Protein AF-A0A0C1K0G0-F1 (afdb_monomer)

Nearest PDB structures (foldseek):
  4s3o-assembly2_B  TM=6.679E-01  e=1.586E-02  Homo sapiens
  1wgm-assembly1_A  TM=5.680E-0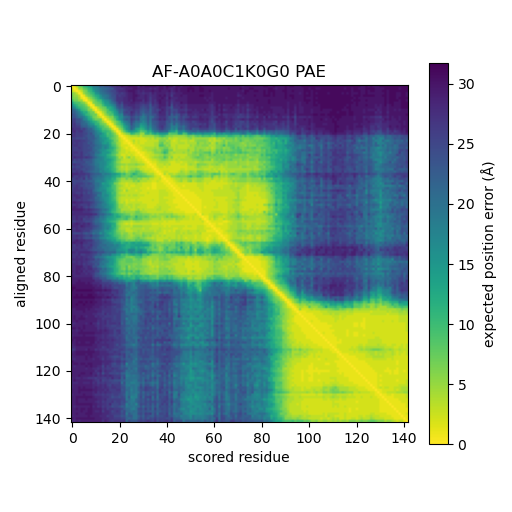1  e=1.099E-02  Homo sapiens
  2qiz-assembly1_A  TM=6.808E-01  e=1.352E-01  Saccharomyces cerevisiae
  3m63-assembly1_A  TM=6.561E-01  e=1.059E-01  Saccharomyces cerevisiae
  7b9v-assembly1_t  TM=3.928E-01  e=1.125E-01  Saccharomyces cerevisiae

Secondary structure (DSSP, 8-state):
--PPPPP---SSSSSSS--S--B-TTT-SB-SSEEE-TTT--EEEHHHHHHHHHHTSB-TTT--B-TTT-S-HHHHHHHHHS----------PPPHHHHHHHHHHHHHHHHT-HHHHHHHHHHHHHH-TT-HHHHHHHHHH-

Solvent-accessible surface area (backbone atoms only — not comparable to full-atom values): 8475 Å² total; per-residue (Å²): 142,78,87,83,79,79,80,79,88,79,76,82,82,85,77,80,76,86,75,72,80,54,53,17,90,84,80,68,42,72,52,82,47,76,42,61,35,40,85,77,70,51,64,32,27,49,69,59,50,25,53,30,50,33,62,75,24,34,42,92,88,80,61,47,73,26,72,94,35,57,83,43,72,67,51,51,55,50,11,74,69,42,80,59,64,75,73,68,70,77,76,70,74,65,49,72,65,25,49,51,28,29,54,52,11,50,55,28,44,76,72,65,42,28,75,62,10,42,55,27,18,50,54,12,35,72,73,27,76,82,42,63,70,37,52,56,55,38,65,72,53,109

Structure (mmCIF, N/CA/C/O backbone):
data_AF-A0A0C1K0G0-F1
#
_entry.id   AF-A0A0C1K0G0-F1
#
loop_
_atom_site.group_PDB
_atom_site.id
_atom_site.type_symbol
_atom_site.label_atom_id
_atom_site.label_alt_id
_atom_site.label_comp_id
_atom_site.label_asym_id
_atom_site.label_entity_id
_atom_site.label_seq_id
_atom_site.pdbx_PDB_ins_code
_atom_site.Cartn_x
_atom_site.Cartn_y
_atom_site.Cartn_z
_atom_site.occupancy
_atom_site.B_iso_or_equiv
_atom_site.auth_seq_id
_atom_site.auth_comp_id
_atom_site.auth_asym_id
_atom_site.auth_atom_id
_atom_site.pdbx_PDB_model_num
ATOM 1 N N . MET A 1 1 ? 3.576 -46.364 54.706 1.00 41.41 1 MET A N 1
ATOM 2 C CA . MET A 1 1 ? 3.824 -46.408 53.250 1.00 41.41 1 MET A CA 1
ATOM 3 C C . MET A 1 1 ? 2.534 -46.038 52.547 1.00 41.41 1 MET A C 1
ATOM 5 O O . MET A 1 1 ? 1.569 -46.777 52.662 1.00 41.41 1 MET A O 1
ATOM 9 N N . VAL A 1 2 ? 2.508 -44.878 51.896 1.00 40.06 2 VAL A N 1
ATOM 10 C CA . VAL A 1 2 ? 1.435 -44.414 51.003 1.00 40.06 2 VAL A CA 1
ATOM 11 C C . VAL A 1 2 ? 2.165 -43.750 49.829 1.00 40.06 2 VAL A C 1
ATOM 13 O O . VAL A 1 2 ? 3.063 -42.951 50.103 1.00 40.06 2 VAL A O 1
ATOM 16 N N . PRO A 1 3 ? 1.909 -44.121 48.562 1.00 46.44 3 PRO A N 1
ATOM 17 C CA . PRO A 1 3 ? 2.680 -43.598 47.444 1.00 46.44 3 PRO A CA 1
ATOM 18 C C . PRO A 1 3 ? 2.260 -42.165 47.107 1.00 46.44 3 PRO A C 1
ATOM 20 O O . PRO A 1 3 ? 1.080 -41.817 47.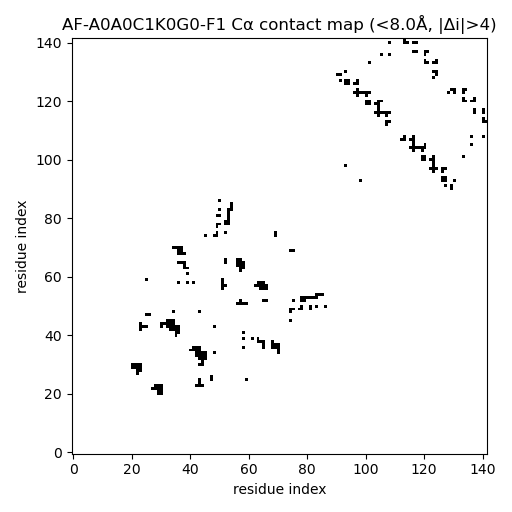097 1.00 46.44 3 PRO A O 1
ATOM 23 N N . SER A 1 4 ? 3.273 -41.347 46.841 1.00 39.50 4 SER A N 1
ATOM 24 C CA . SER A 1 4 ? 3.187 -39.954 46.425 1.00 39.50 4 SER A CA 1
ATOM 25 C C . SER A 1 4 ? 2.545 -39.831 45.044 1.00 39.50 4 SER A C 1
ATOM 27 O O . SER A 1 4 ? 3.004 -40.449 44.085 1.00 39.50 4 SER A O 1
ATOM 29 N N . ASN A 1 5 ? 1.520 -38.991 44.934 1.00 48.78 5 ASN A N 1
ATOM 30 C CA . ASN A 1 5 ? 0.993 -38.521 43.657 1.00 48.78 5 ASN A CA 1
ATOM 31 C C . ASN A 1 5 ? 1.827 -37.296 43.224 1.00 48.78 5 ASN A C 1
ATOM 33 O O . ASN A 1 5 ? 2.016 -36.402 44.054 1.00 48.78 5 ASN A O 1
ATOM 37 N N . PRO A 1 6 ? 2.352 -37.205 41.990 1.00 45.38 6 PRO A N 1
ATOM 38 C CA . PRO A 1 6 ? 3.033 -35.993 41.553 1.00 45.38 6 PRO A CA 1
ATOM 39 C C . PRO A 1 6 ? 2.001 -34.881 41.287 1.00 45.38 6 PRO A C 1
ATOM 41 O O . PRO A 1 6 ? 0.940 -35.156 40.717 1.00 45.38 6 PRO A O 1
ATOM 44 N N . PRO A 1 7 ? 2.266 -33.618 41.666 1.00 44.56 7 PRO A N 1
ATOM 45 C CA . PRO A 1 7 ? 1.430 -32.509 41.239 1.00 44.56 7 PRO A CA 1
ATOM 46 C C . PRO A 1 7 ? 1.584 -32.322 39.727 1.00 44.56 7 PRO A C 1
ATOM 48 O O . PRO A 1 7 ? 2.682 -32.116 39.209 1.00 44.56 7 PRO A O 1
ATOM 51 N N . SER A 1 8 ? 0.451 -32.423 39.034 1.00 40.72 8 SER A N 1
ATOM 52 C CA . SER A 1 8 ? 0.287 -32.205 37.599 1.00 40.72 8 SER A CA 1
ATOM 53 C C . SER A 1 8 ? 1.006 -30.925 37.156 1.00 40.72 8 SER A C 1
ATOM 55 O O . SER A 1 8 ? 0.558 -29.810 37.422 1.00 40.72 8 SER A O 1
ATOM 57 N N . THR A 1 9 ? 2.155 -31.089 36.500 1.00 51.38 9 THR A N 1
ATOM 58 C CA . THR A 1 9 ? 2.992 -30.009 35.957 1.00 51.38 9 THR A CA 1
ATOM 59 C C . THR A 1 9 ? 2.417 -29.546 34.615 1.00 51.38 9 THR A C 1
ATOM 61 O O . THR A 1 9 ? 3.056 -29.639 33.575 1.00 51.38 9 THR A O 1
ATOM 64 N N . ALA A 1 10 ? 1.156 -29.117 34.624 1.00 48.03 10 ALA A N 1
ATOM 65 C CA . ALA A 1 10 ? 0.430 -28.660 33.436 1.00 48.03 10 ALA A CA 1
ATOM 66 C C . ALA A 1 10 ? -0.171 -27.262 33.637 1.00 48.03 10 ALA A C 1
ATOM 68 O O . ALA A 1 10 ? -1.132 -26.877 32.976 1.00 48.03 10 ALA A O 1
ATOM 69 N N . GLN A 1 11 ? 0.381 -26.496 34.574 1.00 49.06 11 GLN A N 1
ATOM 70 C CA . GLN A 1 11 ? 0.019 -25.106 34.779 1.00 49.06 11 GLN A CA 1
ATOM 71 C C . GLN A 1 11 ? 1.284 -24.267 34.638 1.00 49.06 11 GLN A C 1
ATOM 73 O O . GLN A 1 11 ? 2.280 -24.519 35.307 1.00 49.06 11 GLN A O 1
ATOM 78 N N . ILE A 1 12 ? 1.190 -23.229 33.806 1.00 46.47 12 ILE A N 1
ATOM 79 C CA . ILE A 1 12 ? 2.177 -22.151 33.637 1.00 46.47 12 ILE A CA 1
ATOM 80 C C . ILE A 1 12 ? 3.250 -22.409 32.553 1.00 46.47 12 ILE A C 1
ATOM 82 O O . ILE A 1 12 ? 4.410 -22.049 32.689 1.00 46.47 12 ILE A O 1
ATOM 86 N N . THR A 1 13 ? 2.835 -22.906 31.388 1.00 41.28 13 THR A N 1
ATOM 87 C CA . THR A 1 13 ? 3.426 -22.498 30.087 1.00 41.28 13 THR A CA 1
ATOM 88 C C . THR A 1 13 ? 2.518 -21.521 29.335 1.00 41.28 13 THR A C 1
ATOM 90 O O . THR A 1 13 ? 2.703 -21.268 28.155 1.00 41.28 13 THR A O 1
ATOM 93 N N . PHE A 1 14 ? 1.529 -20.930 30.015 1.00 47.12 14 PHE A N 1
ATOM 94 C CA . PHE A 1 14 ? 0.600 -19.967 29.410 1.00 47.12 14 PHE A CA 1
ATOM 95 C C . PHE A 1 14 ? 1.114 -18.517 29.439 1.00 47.12 14 PHE A C 1
ATOM 97 O O . PHE A 1 14 ? 0.475 -17.623 28.898 1.00 47.12 14 PHE A O 1
ATOM 104 N N . ARG A 1 15 ? 2.240 -18.259 30.118 1.00 43.28 15 ARG A N 1
ATOM 105 C CA . ARG A 1 15 ? 2.711 -16.899 30.428 1.00 43.28 15 ARG A CA 1
ATOM 106 C C . ARG A 1 15 ? 4.020 -16.490 29.754 1.00 43.28 15 ARG A C 1
ATOM 108 O O . ARG A 1 15 ? 4.463 -15.374 29.988 1.00 43.28 15 ARG A O 1
ATOM 115 N N . THR A 1 16 ? 4.624 -17.344 28.928 1.00 40.38 16 THR A N 1
ATOM 116 C CA . THR A 1 16 ? 6.021 -17.144 28.484 1.00 40.38 16 THR A CA 1
ATOM 117 C C . THR A 1 16 ? 6.179 -16.938 26.973 1.00 40.38 16 THR A C 1
ATOM 119 O O . THR A 1 16 ? 7.300 -16.855 26.493 1.00 40.38 16 THR A O 1
ATOM 122 N N . THR A 1 17 ? 5.089 -16.814 26.210 1.00 44.00 17 THR A N 1
ATOM 123 C CA . THR A 1 17 ? 5.144 -16.540 24.757 1.00 44.00 17 THR A CA 1
ATOM 124 C C . THR A 1 17 ? 4.550 -15.193 24.345 1.00 44.00 17 THR A C 1
ATOM 126 O O . THR A 1 17 ? 4.579 -14.857 23.169 1.00 44.00 17 THR A O 1
ATOM 129 N N . VAL A 1 18 ? 4.042 -14.384 25.279 1.00 51.94 18 VAL A N 1
ATOM 130 C CA . VAL A 1 18 ? 3.422 -13.091 24.942 1.00 51.94 18 VAL A CA 1
ATOM 131 C C . VAL A 1 18 ? 4.389 -11.951 25.236 1.00 51.94 18 VAL A C 1
ATOM 133 O O . VAL A 1 18 ? 4.249 -11.250 26.231 1.00 51.94 18 VAL A O 1
ATOM 136 N N . SER A 1 19 ? 5.407 -11.802 24.395 1.00 47.44 19 SER A N 1
ATOM 137 C CA . SER A 1 19 ? 6.057 -10.504 2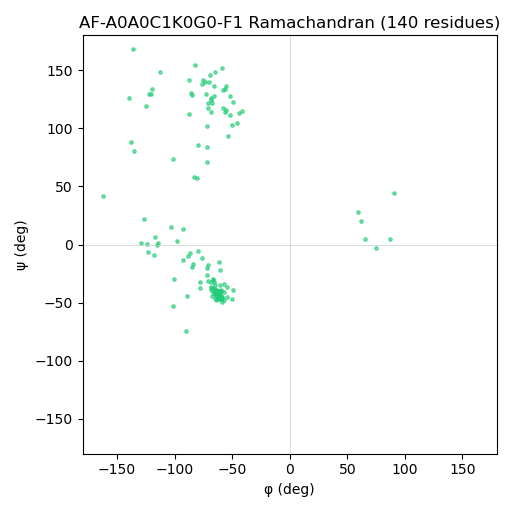4.175 1.00 47.44 19 SER A CA 1
ATOM 138 C C . SER A 1 19 ? 6.860 -10.518 22.874 1.00 47.44 19 SER A C 1
ATOM 140 O O 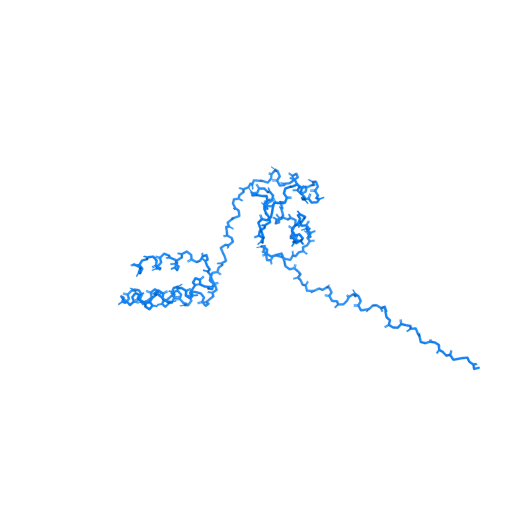. SER A 1 19 ? 7.968 -9.991 22.815 1.00 47.44 19 SER A O 1
ATOM 142 N N . GLU A 1 20 ? 6.316 -11.114 21.815 1.00 58.66 20 GLU A N 1
ATOM 143 C CA . GLU A 1 20 ? 6.618 -10.555 20.503 1.00 58.66 20 GLU A CA 1
ATOM 144 C C . GLU A 1 20 ? 5.863 -9.230 20.464 1.00 58.66 20 GLU A C 1
ATOM 146 O O . GLU A 1 20 ? 4.653 -9.183 20.675 1.00 58.66 20 GLU A O 1
ATOM 151 N N . ASN A 1 21 ? 6.612 -8.144 20.354 1.00 67.69 21 ASN A N 1
ATOM 152 C CA . ASN A 1 21 ? 6.101 -6.799 20.171 1.00 67.69 21 ASN A CA 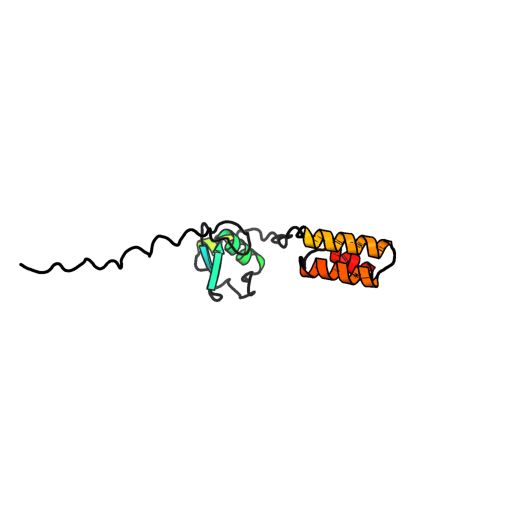1
ATOM 153 C C . ASN A 1 21 ? 5.164 -6.788 18.950 1.00 67.69 21 ASN A C 1
ATOM 155 O O . ASN A 1 21 ? 5.637 -6.697 17.824 1.00 67.69 21 ASN A O 1
ATOM 159 N N . ILE A 1 22 ? 3.855 -6.963 19.158 1.00 75.25 22 ILE A N 1
ATOM 160 C CA . ILE A 1 22 ? 2.892 -7.020 18.054 1.00 75.25 22 ILE A CA 1
ATOM 161 C C . ILE A 1 22 ? 2.824 -5.620 17.451 1.00 75.25 22 ILE A C 1
ATOM 163 O O . ILE A 1 22 ? 2.400 -4.682 18.122 1.00 75.25 22 ILE A O 1
ATOM 167 N N . GLU A 1 23 ? 3.276 -5.473 16.213 1.00 82.00 23 GLU A N 1
ATOM 168 C CA . GLU A 1 23 ? 3.231 -4.211 15.481 1.00 82.00 23 GLU A CA 1
ATOM 169 C C . GLU A 1 23 ? 1.898 -4.072 14.749 1.00 82.00 23 GLU A C 1
ATOM 171 O O . GLU A 1 23 ? 1.340 -5.033 14.215 1.00 82.00 23 GLU A O 1
ATOM 176 N N . ASP A 1 24 ? 1.377 -2.853 14.725 1.00 80.75 24 ASP A N 1
ATOM 177 C CA . ASP A 1 24 ? 0.205 -2.520 13.941 1.00 80.75 24 ASP A CA 1
ATOM 178 C C . ASP A 1 24 ? 0.565 -2.600 12.445 1.00 80.75 24 ASP A C 1
ATOM 180 O O . ASP A 1 24 ? 1.484 -1.906 12.004 1.00 80.75 24 ASP A O 1
ATOM 184 N N . PRO A 1 25 ? -0.155 -3.400 11.635 1.00 78.94 25 PRO A N 1
ATOM 185 C CA . PRO A 1 25 ? 0.220 -3.669 10.242 1.00 78.94 25 PRO A CA 1
ATOM 186 C C . PRO A 1 25 ? 0.267 -2.439 9.327 1.00 78.94 25 PRO A C 1
ATOM 188 O O . PRO A 1 25 ? 0.767 -2.521 8.205 1.00 78.94 25 PRO A O 1
ATOM 191 N N . VAL A 1 26 ? -0.318 -1.323 9.766 1.00 79.94 26 VAL A N 1
ATOM 192 C CA . VAL A 1 26 ? -0.465 -0.100 8.977 1.00 79.94 26 VAL A CA 1
ATOM 193 C C . VAL A 1 26 ? 0.582 0.916 9.404 1.00 79.94 26 VAL A C 1
ATOM 195 O O . VAL A 1 26 ? 1.326 1.415 8.574 1.00 79.94 26 VAL A O 1
ATOM 198 N N . SER A 1 27 ? 0.662 1.205 10.697 1.00 77.56 27 SER A N 1
ATOM 199 C CA . SER A 1 27 ? 1.559 2.209 11.268 1.00 77.56 27 SER A CA 1
ATOM 200 C C . SER A 1 27 ? 2.964 1.678 11.554 1.00 77.56 27 SER A C 1
ATOM 202 O O . SER A 1 27 ? 3.880 2.478 11.720 1.00 77.56 27 SER A O 1
ATOM 204 N N . GLY A 1 28 ? 3.149 0.356 11.655 1.00 75.06 28 GLY A N 1
ATOM 205 C CA . GLY A 1 28 ? 4.396 -0.267 12.117 1.00 75.06 28 GLY A CA 1
ATOM 206 C C . GLY A 1 28 ? 4.736 0.038 13.582 1.00 75.06 28 GLY A C 1
ATOM 207 O O . GLY A 1 28 ? 5.801 -0.334 14.062 1.00 75.06 28 GLY A O 1
ATOM 208 N N . GLY A 1 29 ? 3.858 0.739 14.307 1.00 78.06 29 GLY A N 1
ATOM 209 C CA . GLY A 1 29 ? 4.035 1.038 15.722 1.00 78.06 29 GLY A CA 1
ATOM 210 C C . GLY A 1 29 ? 3.595 -0.128 16.601 1.00 78.06 29 GLY A C 1
ATOM 211 O O . GLY A 1 29 ? 2.716 -0.903 16.230 1.00 78.06 29 GLY A O 1
ATOM 212 N N . LEU A 1 30 ? 4.156 -0.227 17.807 1.00 82.44 30 LEU A N 1
ATOM 213 C CA . LEU A 1 30 ? 3.733 -1.227 18.789 1.00 82.44 30 LEU A CA 1
ATOM 214 C C . LEU A 1 30 ? 2.234 -1.113 19.085 1.00 82.44 30 LEU A C 1
ATOM 216 O O . LEU A 1 30 ? 1.711 -0.022 19.338 1.00 82.44 30 LEU A O 1
ATOM 220 N N . MET A 1 31 ? 1.539 -2.246 19.095 1.00 81.12 31 MET A N 1
ATOM 221 C CA . MET A 1 31 ? 0.135 -2.305 19.469 1.00 81.12 31 MET A CA 1
ATOM 222 C C . MET A 1 31 ? -0.017 -2.091 20.973 1.00 81.12 31 MET A C 1
ATOM 224 O O . MET A 1 31 ? 0.205 -2.995 21.775 1.00 81.12 31 MET A O 1
ATOM 228 N N . THR A 1 32 ? -0.416 -0.879 21.358 1.00 83.81 32 THR A N 1
ATOM 229 C CA . THR A 1 32 ? -0.681 -0.508 22.760 1.00 83.81 32 THR A CA 1
ATOM 230 C C . THR A 1 32 ? -2.172 -0.505 23.076 1.00 83.81 32 THR A C 1
ATOM 232 O O . THR A 1 32 ? -2.568 -0.797 24.205 1.00 83.81 32 THR A O 1
ATOM 235 N N . ARG A 1 33 ? -3.016 -0.209 22.079 1.00 83.56 33 ARG A N 1
ATOM 236 C CA . ARG A 1 33 ? -4.478 -0.155 22.206 1.00 83.56 33 ARG A CA 1
ATOM 237 C C . ARG A 1 33 ? -5.122 -0.862 21.023 1.00 83.56 33 ARG A C 1
ATOM 239 O O . ARG A 1 33 ? -5.539 -0.233 20.059 1.00 83.56 33 ARG A O 1
ATOM 246 N N . ALA A 1 34 ? -5.169 -2.185 21.109 1.00 84.06 34 ALA A N 1
ATOM 247 C CA . ALA A 1 34 ? -5.678 -3.047 20.054 1.00 84.06 34 ALA A CA 1
ATOM 248 C C . ALA A 1 34 ? -7.211 -2.969 19.922 1.00 84.06 34 ALA A C 1
ATOM 250 O O . ALA A 1 34 ? -7.945 -3.160 20.893 1.00 84.06 34 ALA A O 1
ATOM 251 N N . VAL A 1 35 ? -7.690 -2.749 18.702 1.00 82.88 35 VAL A N 1
ATOM 252 C CA . VAL A 1 35 ? -9.100 -2.741 18.312 1.00 82.88 35 VAL A CA 1
ATOM 253 C C . VAL A 1 35 ? -9.290 -3.727 17.167 1.00 82.88 35 VAL A C 1
ATOM 255 O O . VAL A 1 35 ? -8.701 -3.578 16.096 1.00 82.88 35 VAL A O 1
ATOM 258 N N . THR A 1 36 ? -10.129 -4.738 17.385 1.00 84.38 36 THR A N 1
ATOM 259 C CA . THR A 1 36 ? -10.506 -5.694 16.340 1.00 84.38 36 THR A CA 1
ATOM 260 C C . THR A 1 36 ? -11.667 -5.149 15.519 1.00 84.38 36 THR A C 1
ATOM 262 O O . THR A 1 36 ? -12.702 -4.750 16.056 1.00 84.38 36 THR A O 1
ATOM 265 N N . LEU A 1 37 ? -11.506 -5.158 14.201 1.00 79.94 37 LEU A N 1
ATOM 266 C CA . LEU A 1 37 ? -12.514 -4.734 13.247 1.00 79.94 37 LEU A CA 1
ATOM 267 C C . LEU A 1 37 ? -13.431 -5.908 12.905 1.00 79.94 37 LEU A C 1
ATOM 269 O O . LEU A 1 37 ? -13.035 -6.859 12.233 1.00 79.94 37 LEU A O 1
ATOM 273 N N . PHE A 1 38 ? -14.693 -5.832 13.318 1.00 70.75 38 PHE A N 1
ATOM 274 C CA . PHE A 1 38 ? -15.738 -6.616 12.661 1.00 70.75 38 PHE A CA 1
ATOM 275 C C . PHE A 1 38 ? -16.052 -5.946 11.315 1.00 70.75 38 PHE A C 1
ATOM 277 O O . PHE A 1 38 ? -16.062 -4.718 11.260 1.00 70.75 38 PHE A O 1
ATOM 284 N N . PRO A 1 39 ? -16.305 -6.672 10.214 1.00 79.25 39 PRO A N 1
ATOM 285 C CA . PRO A 1 39 ? -16.438 -8.121 10.052 1.00 79.25 39 PRO A CA 1
ATOM 286 C C . PRO A 1 39 ? -15.167 -8.838 9.543 1.00 79.25 39 PRO A C 1
ATOM 288 O O . PRO A 1 39 ? -15.212 -10.042 9.314 1.00 79.25 39 PRO A O 1
ATOM 291 N N . CYS A 1 40 ? -14.048 -8.130 9.354 1.00 83.56 40 CYS A N 1
ATOM 292 C CA . CYS A 1 40 ? -12.828 -8.691 8.762 1.00 83.56 40 CYS A CA 1
ATOM 293 C C . CYS A 1 40 ? -11.909 -9.436 9.743 1.00 83.56 40 CYS A C 1
ATOM 295 O O . CYS A 1 40 ? -11.030 -10.177 9.317 1.00 83.56 40 CYS A O 1
ATOM 297 N N . GLY A 1 41 ? -12.083 -9.246 11.053 1.00 86.44 41 GLY A N 1
ATOM 298 C CA . GLY A 1 41 ? -11.287 -9.908 12.092 1.00 86.44 41 GLY A CA 1
ATOM 299 C C . GLY A 1 41 ? -9.869 -9.352 12.266 1.00 86.44 41 GLY A C 1
ATOM 300 O O . GLY A 1 41 ? -9.15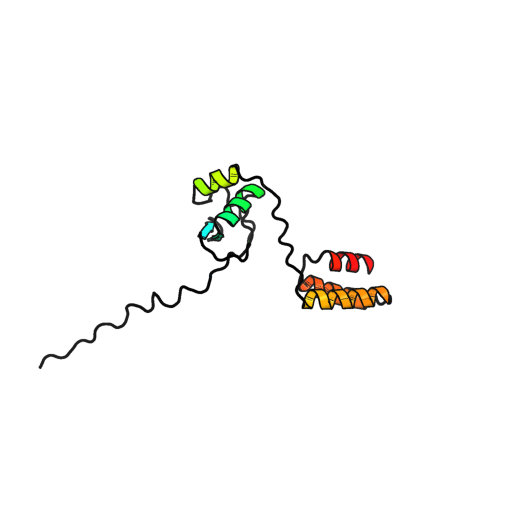6 -9.778 13.174 1.00 86.44 41 GLY A O 1
ATOM 301 N N . HIS A 1 42 ? -9.455 -8.384 11.446 1.00 88.94 42 HIS A N 1
ATOM 302 C CA . HIS A 1 42 ? -8.161 -7.725 11.584 1.00 88.94 42 HIS A CA 1
ATOM 303 C C . HIS A 1 42 ? -8.120 -6.848 12.836 1.00 88.94 42 HIS A C 1
ATOM 305 O O . HIS A 1 42 ? -9.123 -6.247 13.221 1.00 88.94 42 HIS A O 1
ATOM 311 N N . THR A 1 43 ? -6.952 -6.767 13.468 1.00 87.81 43 THR A N 1
ATOM 312 C CA . THR A 1 43 ? -6.747 -5.980 14.686 1.00 87.81 43 THR A CA 1
ATOM 313 C C . THR A 1 43 ? -5.693 -4.913 14.429 1.00 87.81 43 THR A C 1
ATOM 315 O O . THR A 1 43 ? -4.649 -5.211 13.856 1.00 87.81 43 THR A O 1
ATOM 318 N N . PHE A 1 44 ? -5.985 -3.686 14.850 1.00 88.06 44 PHE A N 1
ATOM 319 C CA . PHE A 1 44 ? -5.138 -2.509 14.652 1.00 88.06 44 PHE A CA 1
ATOM 320 C C . PHE A 1 44 ? -5.055 -1.689 15.937 1.00 88.06 44 PHE A C 1
ATOM 322 O O . PHE A 1 44 ? -5.837 -1.898 16.863 1.00 88.06 44 PHE A O 1
ATOM 329 N N . ASN A 1 45 ? -4.137 -0.735 15.994 1.00 88.25 45 ASN A N 1
ATOM 330 C CA . ASN A 1 45 ? -4.131 0.302 17.012 1.00 88.25 45 ASN A CA 1
ATOM 331 C C . ASN A 1 45 ? -5.363 1.204 16.889 1.00 88.25 45 ASN A C 1
ATOM 333 O O . ASN A 1 45 ? -5.874 1.458 15.798 1.00 88.25 45 ASN A O 1
ATOM 337 N N . GLU A 1 46 ? -5.822 1.718 18.027 1.00 87.06 46 GLU A N 1
ATOM 338 C CA . GLU A 1 46 ? -6.990 2.594 18.102 1.00 87.06 46 GLU A CA 1
ATOM 339 C C . GLU A 1 46 ? -6.863 3.806 17.170 1.00 87.06 46 GLU A C 1
ATOM 341 O O . GLU A 1 46 ? -7.798 4.088 16.425 1.00 87.06 46 GLU A O 1
ATOM 346 N N . ASP A 1 47 ? -5.701 4.463 17.146 1.00 85.81 47 ASP A N 1
ATOM 347 C CA . ASP A 1 47 ? -5.449 5.632 16.295 1.00 85.81 47 ASP A CA 1
ATOM 348 C C . ASP A 1 47 ? -5.565 5.289 14.803 1.00 85.81 47 ASP A C 1
ATOM 350 O O . ASP A 1 47 ? -6.214 6.009 14.040 1.00 85.81 47 ASP A O 1
ATOM 354 N N . THR A 1 48 ? -5.019 4.135 14.402 1.00 86.31 48 THR A N 1
ATOM 355 C CA . THR A 1 48 ? -5.139 3.603 13.039 1.00 86.31 48 THR A CA 1
ATOM 356 C C . THR A 1 48 ? -6.612 3.381 12.681 1.00 86.31 48 THR A C 1
ATOM 358 O O . THR A 1 48 ? -7.061 3.788 11.610 1.00 86.31 48 THR A O 1
ATOM 361 N N . VAL A 1 49 ? -7.408 2.795 13.586 1.00 86.75 49 VAL A N 1
ATOM 362 C CA . VAL A 1 49 ? -8.848 2.586 13.357 1.00 86.75 49 VAL A CA 1
ATOM 363 C C . VAL A 1 49 ? -9.607 3.909 13.248 1.00 86.75 49 VAL A C 1
ATOM 365 O O . VAL A 1 49 ? -10.447 4.043 12.357 1.00 86.75 49 VAL A O 1
ATOM 368 N N . ILE A 1 50 ? -9.312 4.889 14.108 1.00 87.44 50 ILE A N 1
ATOM 369 C CA . ILE A 1 50 ? -9.918 6.229 14.060 1.00 87.44 50 ILE A CA 1
ATOM 370 C C . ILE A 1 50 ? -9.661 6.869 12.690 1.00 87.44 50 ILE A C 1
ATOM 372 O O . ILE A 1 50 ? -10.600 7.336 12.043 1.00 87.44 50 ILE A O 1
ATOM 376 N N . GLN A 1 51 ? -8.420 6.820 12.201 1.00 84.31 51 GLN A N 1
ATOM 377 C CA . GLN A 1 51 ? -8.056 7.357 10.887 1.00 84.31 51 GLN A CA 1
ATOM 378 C C . GLN A 1 51 ? -8.746 6.618 9.730 1.00 84.31 51 GLN A C 1
ATOM 380 O O . GLN A 1 51 ? -9.244 7.252 8.795 1.00 84.31 51 GLN A O 1
ATOM 385 N N . CYS A 1 52 ? -8.833 5.285 9.788 1.00 84.50 52 CYS A N 1
ATOM 386 C CA . CYS A 1 52 ? -9.553 4.496 8.785 1.00 84.50 52 CYS A CA 1
ATOM 387 C C . CYS A 1 52 ? -11.045 4.863 8.730 1.00 84.50 52 CYS A C 1
ATOM 389 O O . CYS A 1 52 ? -11.610 5.019 7.643 1.00 84.50 52 CYS A O 1
ATOM 391 N N . LEU A 1 53 ? -11.681 5.037 9.892 1.00 85.69 53 LEU A N 1
ATOM 392 C CA . LEU A 1 53 ? -13.088 5.427 10.000 1.00 85.69 53 LEU A CA 1
ATOM 393 C C . LEU A 1 53 ? -13.345 6.861 9.522 1.00 85.69 53 LEU A C 1
ATOM 395 O O . LEU A 1 53 ? -14.370 7.097 8.884 1.00 85.69 53 LEU A O 1
ATOM 399 N N . ALA A 1 54 ? -12.424 7.793 9.772 1.00 85.81 54 ALA A N 1
ATOM 400 C CA . ALA A 1 54 ? -12.552 9.181 9.330 1.00 85.81 54 ALA A CA 1
ATOM 401 C C . ALA A 1 54 ? -12.458 9.330 7.798 1.00 85.81 54 ALA A C 1
ATOM 403 O O . ALA A 1 54 ? -13.100 10.202 7.219 1.00 85.81 54 ALA A O 1
ATOM 404 N N . ARG A 1 55 ? -11.672 8.479 7.119 1.00 81.06 55 ARG A N 1
ATOM 405 C CA . ARG A 1 55 ? -11.368 8.630 5.684 1.00 81.06 55 ARG A CA 1
ATOM 406 C C . ARG A 1 55 ? -12.358 7.921 4.761 1.00 81.06 55 ARG A C 1
ATOM 408 O O . ARG A 1 55 ? -13.136 8.557 4.060 1.00 81.06 55 ARG A O 1
ATOM 415 N N . ASN A 1 56 ? -12.272 6.596 4.684 1.00 81.69 56 ASN A N 1
ATOM 416 C CA . ASN A 1 56 ? -13.024 5.783 3.719 1.00 81.69 56 ASN A CA 1
ATOM 417 C C . ASN A 1 56 ? -13.882 4.709 4.392 1.00 81.69 56 ASN A C 1
ATOM 419 O O . ASN A 1 56 ? -14.669 4.057 3.709 1.00 81.69 56 ASN A O 1
ATOM 423 N N . LYS A 1 57 ? -13.755 4.546 5.717 1.00 86.31 57 LYS A N 1
ATOM 424 C CA . LYS A 1 57 ? -14.491 3.563 6.519 1.00 86.31 57 LYS A CA 1
ATOM 425 C C . LYS A 1 57 ? -14.248 2.125 6.059 1.00 86.31 57 LYS A C 1
ATOM 427 O O . LYS A 1 57 ? -15.112 1.262 6.242 1.00 86.31 57 LYS A O 1
ATOM 432 N N . LEU A 1 58 ? -13.079 1.876 5.468 1.00 86.44 58 LEU A N 1
ATOM 433 C CA . LEU A 1 58 ? -12.641 0.564 5.014 1.00 86.44 58 LEU A CA 1
ATOM 434 C C . LEU A 1 58 ? -11.462 0.082 5.853 1.00 86.44 58 LEU A C 1
ATOM 436 O O . LEU A 1 58 ? -10.623 0.866 6.292 1.00 86.44 58 LEU A O 1
ATOM 440 N N . CYS A 1 59 ? -11.375 -1.229 6.026 1.00 85.50 59 CYS A N 1
ATOM 441 C CA . CYS A 1 59 ? -10.180 -1.864 6.550 1.00 85.50 59 CYS A CA 1
ATOM 442 C C . CYS A 1 59 ? -9.013 -1.703 5.547 1.00 85.50 59 CYS A C 1
ATOM 444 O O . CYS A 1 59 ? -9.205 -1.904 4.345 1.00 85.50 59 CYS A O 1
ATOM 446 N N . PRO A 1 60 ? -7.799 -1.362 6.008 1.00 82.06 60 PRO A N 1
ATOM 447 C CA . PRO A 1 60 ? -6.657 -1.105 5.130 1.00 82.06 60 PRO A CA 1
ATOM 448 C C . PRO A 1 60 ? -6.085 -2.368 4.471 1.00 82.06 60 PRO A C 1
ATOM 450 O O . PRO A 1 60 ? -5.417 -2.256 3.448 1.00 82.06 60 PRO A O 1
ATOM 453 N N . LEU A 1 61 ? -6.353 -3.558 5.020 1.00 84.50 61 LEU A N 1
ATOM 454 C CA . LEU A 1 61 ? -5.808 -4.819 4.500 1.00 84.50 61 LEU A CA 1
ATOM 455 C C . LEU 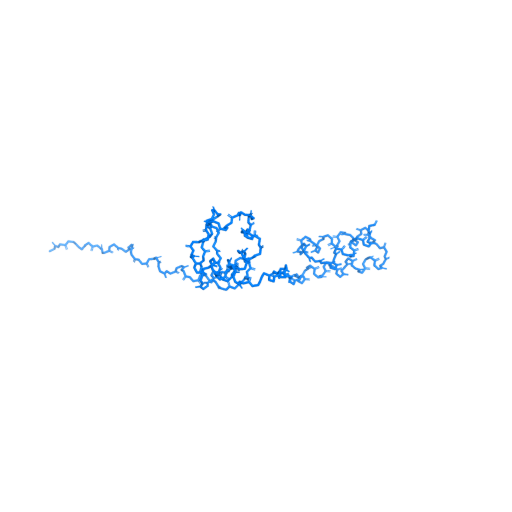A 1 61 ? -6.691 -5.462 3.425 1.00 84.50 61 LEU A C 1
ATOM 457 O O . LEU A 1 61 ? -6.190 -5.911 2.400 1.00 84.50 61 LEU A O 1
ATOM 461 N N . ASP A 1 62 ? -8.004 -5.500 3.639 1.00 86.75 62 ASP A N 1
ATOM 462 C CA . ASP A 1 62 ? -8.951 -6.237 2.787 1.00 86.75 62 ASP A CA 1
ATOM 463 C C . ASP A 1 62 ? -10.072 -5.359 2.213 1.00 86.75 62 ASP A C 1
ATOM 465 O O . ASP A 1 62 ? -10.919 -5.839 1.463 1.00 86.75 62 ASP A O 1
ATOM 469 N N . ARG A 1 63 ? -10.066 -4.057 2.532 1.00 83.56 63 ARG A N 1
ATOM 470 C CA . ARG A 1 63 ? -11.026 -3.055 2.041 1.00 83.56 63 ARG A CA 1
ATOM 471 C C . ARG A 1 63 ? -12.475 -3.342 2.447 1.00 83.56 63 ARG A C 1
ATOM 473 O O . ARG A 1 63 ? -13.398 -2.794 1.849 1.00 83.56 63 ARG A O 1
ATOM 480 N N . THR A 1 64 ? -12.683 -4.149 3.485 1.00 85.62 64 THR A N 1
ATOM 481 C CA . THR A 1 64 ? -14.009 -4.438 4.040 1.00 85.62 64 THR A CA 1
ATOM 482 C C . THR A 1 64 ? -14.578 -3.207 4.758 1.00 85.62 64 THR A C 1
ATOM 484 O O . THR A 1 64 ? -13.846 -2.503 5.449 1.00 85.62 64 THR A O 1
ATOM 487 N N . LEU A 1 65 ? -15.881 -2.935 4.619 1.00 83.94 65 LEU A N 1
ATOM 488 C CA . LEU A 1 65 ? -16.574 -1.827 5.300 1.00 83.94 65 LEU A CA 1
ATOM 489 C C . LEU A 1 65 ? -16.665 -2.063 6.817 1.00 83.94 65 LEU A C 1
ATOM 491 O O . LEU A 1 65 ? -17.207 -3.078 7.254 1.00 83.94 65 LEU A O 1
ATOM 495 N N . ILE A 1 66 ? -16.196 -1.096 7.612 1.00 81.69 66 ILE A N 1
ATOM 496 C CA . ILE A 1 66 ? -16.077 -1.219 9.081 1.00 81.69 66 ILE A CA 1
ATOM 497 C C . ILE A 1 66 ? -16.924 -0.210 9.874 1.00 81.69 66 ILE A C 1
ATOM 499 O O . ILE A 1 66 ? -17.070 -0.359 11.085 1.00 81.69 66 ILE A O 1
ATOM 503 N N . GLU A 1 67 ? -17.542 0.785 9.222 1.00 72.81 67 GLU A N 1
ATOM 504 C CA . GLU A 1 67 ? -18.297 1.873 9.885 1.00 72.81 67 GLU A CA 1
ATOM 505 C C . GLU A 1 67 ? -19.321 1.378 10.918 1.00 72.81 67 GLU A C 1
ATOM 507 O O . GLU A 1 67 ? -19.396 1.883 12.037 1.00 72.81 67 GLU A O 1
ATOM 512 N N . ARG A 1 68 ? -20.122 0.374 10.544 1.00 69.88 68 ARG A N 1
ATOM 513 C CA . ARG A 1 68 ? -21.232 -0.131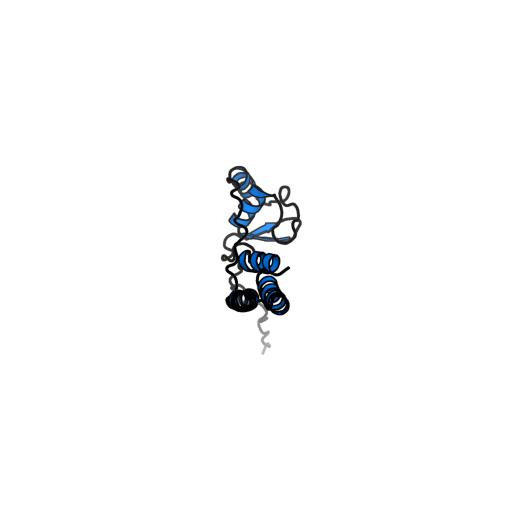 11.372 1.00 69.88 68 ARG A CA 1
ATOM 514 C C . ARG A 1 68 ? -20.786 -1.077 12.483 1.00 69.88 68 ARG A C 1
ATOM 516 O O . ARG A 1 68 ? -21.608 -1.496 13.292 1.00 69.88 68 ARG A O 1
ATOM 523 N N . HIS A 1 69 ? -19.507 -1.420 12.497 1.00 69.12 69 HIS A N 1
ATOM 524 C CA . HIS A 1 69 ? -18.962 -2.523 13.272 1.00 69.12 69 HIS A CA 1
ATOM 525 C C . HIS A 1 69 ? -17.750 -2.125 14.116 1.00 69.12 69 HIS A C 1
ATOM 527 O O . HIS A 1 69 ? -17.205 -2.970 14.825 1.00 69.12 69 HIS A O 1
ATOM 533 N N . ALA A 1 70 ? -17.355 -0.849 14.080 1.00 68.38 70 ALA A N 1
ATOM 534 C CA . ALA A 1 70 ? -16.394 -0.299 15.021 1.00 68.38 70 ALA A CA 1
ATOM 535 C C . ALA A 1 70 ? -16.907 -0.543 16.458 1.00 68.38 70 ALA A C 1
ATOM 537 O O . ALA A 1 70 ? -17.973 -0.030 16.818 1.00 68.38 70 ALA A O 1
ATOM 538 N N . PRO A 1 71 ? -16.193 -1.343 17.272 1.00 66.44 71 PRO A N 1
ATOM 539 C CA . PRO A 1 71 ? -16.748 -1.929 18.493 1.00 66.44 71 PRO A CA 1
ATOM 540 C C . PRO A 1 71 ? -16.979 -0.913 19.617 1.00 66.44 71 PRO A C 1
ATOM 542 O O . PRO A 1 71 ? -17.727 -1.200 20.549 1.00 66.44 71 PRO A O 1
ATOM 545 N N . ASN A 1 72 ? -16.357 0.270 19.550 1.00 79.38 72 ASN A N 1
ATOM 546 C CA . ASN A 1 72 ? -16.404 1.268 20.614 1.00 79.38 72 ASN A CA 1
ATOM 547 C C . ASN A 1 72 ? -17.014 2.599 20.133 1.00 79.38 72 ASN A C 1
ATOM 549 O O . ASN A 1 72 ? -16.582 3.178 19.136 1.00 79.38 72 ASN A O 1
ATOM 553 N N . TYR A 1 73 ? -17.997 3.101 20.885 1.00 80.94 73 TYR A N 1
ATOM 554 C CA . TYR A 1 73 ? -18.632 4.403 20.671 1.00 80.94 73 TYR A CA 1
ATOM 555 C C . TYR A 1 73 ? -17.624 5.562 20.681 1.00 80.94 73 TYR A C 1
ATOM 557 O O . TYR A 1 73 ? -17.710 6.441 19.827 1.00 80.94 73 TYR A O 1
ATOM 565 N N . THR A 1 74 ? -16.635 5.551 21.583 1.00 81.69 74 THR A N 1
ATOM 566 C CA . THR A 1 74 ? -15.636 6.631 21.657 1.00 81.69 74 THR A CA 1
ATOM 567 C C . THR A 1 74 ? -14.789 6.699 20.394 1.00 81.69 74 THR A C 1
ATOM 569 O O . THR A 1 74 ? -14.543 7.784 19.886 1.00 81.69 74 THR A O 1
ATOM 572 N N . VAL A 1 75 ? -14.401 5.546 19.842 1.00 81.44 75 VAL A N 1
ATOM 573 C CA . VAL A 1 75 ? -13.632 5.448 18.590 1.00 81.44 75 VAL A CA 1
ATOM 574 C C . VAL A 1 75 ? -14.425 6.025 17.420 1.00 81.44 75 VAL A C 1
ATOM 576 O O . VAL A 1 75 ? -13.874 6.757 16.603 1.00 81.44 75 VAL A O 1
ATOM 579 N N . ARG A 1 76 ? -15.735 5.755 17.367 1.00 81.75 76 ARG A N 1
ATOM 580 C CA . ARG A 1 76 ? -16.623 6.330 16.348 1.00 81.75 76 ARG A CA 1
ATOM 581 C C . ARG A 1 76 ? -16.729 7.845 16.477 1.00 81.75 76 ARG A C 1
ATOM 583 O O . ARG A 1 76 ? -16.563 8.541 15.486 1.00 81.75 76 ARG A O 1
ATOM 590 N N . GLN A 1 77 ? -16.953 8.346 17.690 1.00 82.50 77 GLN A N 1
ATOM 591 C CA . GLN A 1 77 ? -17.079 9.781 17.927 1.00 82.50 77 GLN A CA 1
ATOM 592 C C . GLN A 1 77 ? -15.769 10.526 17.626 1.00 82.50 77 GLN A C 1
ATOM 594 O O . GLN A 1 77 ? -15.796 11.581 17.002 1.00 82.50 77 GLN A O 1
ATOM 599 N N . LEU A 1 78 ? -14.623 9.954 18.009 1.00 83.31 78 LEU A N 1
ATOM 600 C CA . LEU A 1 78 ? -13.311 10.509 17.676 1.00 83.31 78 LEU A CA 1
ATOM 601 C C . LEU A 1 78 ? -13.089 10.544 16.162 1.00 83.31 78 LEU A C 1
ATOM 603 O O . LEU A 1 78 ? -12.632 11.561 15.653 1.00 83.31 78 LEU A O 1
ATOM 607 N N . ALA A 1 79 ? -13.468 9.486 15.440 1.00 83.06 79 ALA A N 1
ATOM 608 C CA . ALA A 1 79 ? -13.363 9.434 13.983 1.00 83.06 79 ALA A CA 1
ATOM 609 C C . ALA A 1 79 ? -14.270 10.447 13.269 1.00 83.06 79 ALA A C 1
ATOM 611 O O . ALA A 1 79 ? -13.872 10.995 12.249 1.00 83.06 79 ALA A O 1
ATOM 612 N N . GLU A 1 80 ? -15.464 10.725 13.801 1.00 80.69 80 GLU A N 1
ATOM 613 C CA . GLU A 1 80 ? -16.370 11.754 13.265 1.00 80.69 80 GLU A CA 1
ATOM 614 C C . GLU A 1 80 ? -15.800 13.172 13.414 1.00 80.69 80 GLU A C 1
ATOM 616 O O . GLU A 1 80 ? -16.053 14.030 12.571 1.00 80.69 80 GLU A O 1
ATOM 621 N N . THR A 1 81 ? -15.032 13.419 14.480 1.00 76.50 81 THR A N 1
ATOM 622 C CA . THR A 1 81 ? -14.383 14.716 14.742 1.00 76.50 81 THR A CA 1
ATOM 623 C C . THR A 1 81 ? -12.966 14.825 14.189 1.00 76.50 81 THR A C 1
ATOM 625 O O . THR A 1 81 ? -12.407 15.919 14.164 1.00 76.50 81 THR A O 1
ATOM 628 N N . ALA A 1 82 ? -12.363 13.707 13.788 1.00 73.56 82 ALA A N 1
ATOM 629 C CA . ALA A 1 82 ? -11.026 13.694 13.228 1.00 73.56 82 ALA A CA 1
ATOM 630 C C . ALA A 1 82 ? -11.073 14.324 11.835 1.00 73.56 82 ALA A C 1
ATOM 632 O O . ALA A 1 82 ? -11.781 13.845 10.947 1.00 73.56 82 ALA A O 1
ATOM 633 N N . GLU A 1 83 ? -10.303 15.393 11.630 1.00 60.50 83 GLU A N 1
ATOM 634 C CA . GLU A 1 83 ? -10.068 15.903 10.286 1.00 60.50 83 GLU A CA 1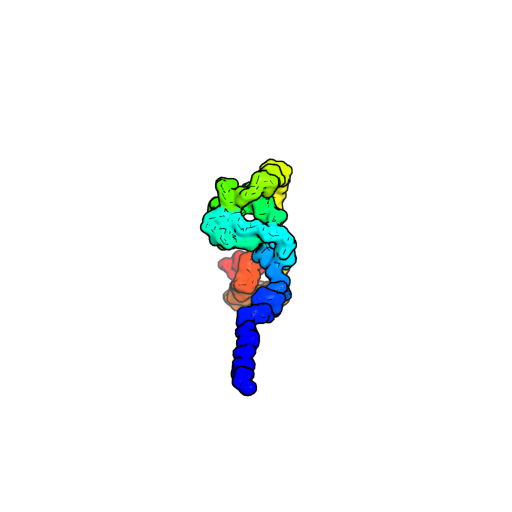
ATOM 635 C C . GLU A 1 83 ? -9.449 14.771 9.464 1.00 60.50 83 GLU A C 1
ATOM 637 O O . GLU A 1 83 ? -8.376 14.255 9.790 1.00 60.50 83 GLU A O 1
ATOM 642 N N . SER A 1 84 ? -10.156 14.340 8.417 1.00 54.09 84 SER A N 1
ATOM 643 C CA . SER A 1 84 ? -9.673 13.328 7.488 1.00 54.09 84 SER A CA 1
ATOM 644 C C . SER A 1 84 ? -8.567 13.944 6.633 1.00 54.09 84 SER A C 1
ATOM 646 O O . SER A 1 84 ? -8.752 14.227 5.446 1.00 54.09 84 SER A O 1
ATOM 648 N N . HIS A 1 85 ? -7.404 14.194 7.224 1.00 50.94 85 HIS A N 1
ATOM 649 C CA . HIS A 1 85 ? -6.207 14.357 6.428 1.00 50.94 85 HIS A CA 1
ATOM 650 C C . HIS A 1 85 ? -6.050 13.056 5.638 1.00 50.94 85 HIS A C 1
ATOM 652 O O . HIS A 1 85 ? -6.233 11.969 6.205 1.00 50.94 85 HIS A O 1
ATOM 658 N N . PRO A 1 86 ? -5.783 13.118 4.322 1.00 49.56 86 PRO A N 1
ATOM 659 C CA . PRO A 1 86 ? -5.328 11.937 3.621 1.00 49.56 86 PRO A CA 1
ATOM 660 C C . PRO A 1 86 ? -4.197 11.377 4.475 1.00 49.56 86 PRO A C 1
ATOM 662 O O . PRO A 1 86 ? -3.251 12.108 4.763 1.00 49.56 86 PRO A O 1
ATOM 665 N N . LEU A 1 87 ? -4.301 10.121 4.927 1.00 47.69 87 LEU A N 1
ATOM 666 C CA . LEU A 1 87 ? -3.077 9.403 5.256 1.00 47.69 87 LEU A CA 1
ATOM 667 C C . LEU A 1 87 ? -2.258 9.584 3.994 1.00 47.69 87 LEU A C 1
ATOM 669 O O . LEU A 1 87 ? -2.714 9.120 2.936 1.00 47.69 87 LEU A O 1
ATOM 673 N N . GLU A 1 88 ? -1.170 10.355 4.080 1.00 48.59 88 GLU A N 1
ATOM 674 C CA . GLU A 1 88 ? -0.111 10.250 3.097 1.00 48.59 88 GLU A CA 1
ATOM 675 C C . GLU A 1 88 ? 0.015 8.752 2.889 1.00 48.59 88 GLU A C 1
ATOM 677 O O . GLU A 1 88 ? 0.194 8.020 3.869 1.00 48.59 88 GLU A O 1
ATOM 682 N N . GLU A 1 89 ? -0.298 8.283 1.673 1.00 48.91 89 GLU A N 1
ATOM 683 C CA . GLU A 1 89 ? -0.027 6.899 1.306 1.00 48.91 89 GLU A CA 1
ATOM 684 C C . GLU A 1 89 ? 1.361 6.660 1.830 1.00 48.91 89 GLU A C 1
ATOM 686 O O . GLU A 1 89 ? 2.249 7.407 1.426 1.00 48.91 89 GLU A O 1
ATOM 691 N N . ILE A 1 90 ? 1.478 5.784 2.834 1.00 52.03 90 ILE A N 1
ATOM 692 C CA . ILE A 1 90 ? 2.694 5.633 3.617 1.00 52.03 90 ILE A CA 1
ATOM 693 C C . ILE A 1 90 ? 3.782 5.480 2.576 1.00 52.03 90 ILE A C 1
ATOM 695 O O . ILE A 1 90 ? 3.842 4.445 1.907 1.00 52.03 90 ILE A O 1
ATOM 699 N N . LYS A 1 91 ? 4.542 6.560 2.355 1.00 54.09 91 LYS A N 1
ATOM 700 C CA . LYS A 1 91 ? 5.602 6.602 1.366 1.00 54.09 91 LYS A CA 1
ATOM 701 C C . LYS A 1 91 ? 6.646 5.724 2.002 1.00 54.09 91 LYS A C 1
ATOM 703 O O . LYS A 1 91 ? 7.474 6.203 2.767 1.00 54.09 91 LYS A O 1
ATOM 708 N N . ARG A 1 92 ? 6.506 4.410 1.804 1.00 59.78 92 ARG A N 1
ATOM 709 C CA . ARG A 1 92 ? 7.510 3.448 2.215 1.00 59.78 92 ARG A CA 1
ATOM 710 C C . ARG A 1 92 ? 8.755 3.935 1.521 1.00 59.78 92 ARG A C 1
ATOM 712 O O . ARG A 1 92 ? 8.786 3.997 0.289 1.00 59.78 92 ARG A O 1
ATOM 719 N N . GLU A 1 93 ? 9.713 4.379 2.325 1.00 67.69 93 GLU A N 1
ATOM 720 C CA . GLU A 1 93 ? 11.010 4.723 1.786 1.00 67.69 93 GLU A CA 1
ATOM 721 C C . GLU A 1 93 ? 11.470 3.513 0.968 1.00 67.69 93 GLU A C 1
ATOM 723 O O . GLU A 1 93 ? 11.347 2.376 1.447 1.00 67.69 93 GLU A O 1
ATOM 728 N N . PRO A 1 94 ? 11.870 3.715 -0.298 1.00 76.56 94 PRO A N 1
ATOM 729 C CA . PRO A 1 94 ? 12.289 2.608 -1.133 1.00 76.56 94 PRO A CA 1
ATOM 730 C C . PRO A 1 94 ? 13.404 1.848 -0.422 1.00 76.56 94 PRO A C 1
ATOM 732 O O . PRO A 1 94 ? 14.312 2.466 0.139 1.00 76.56 94 PRO A O 1
ATOM 735 N N . SER A 1 95 ? 13.346 0.517 -0.445 1.00 82.44 95 SER A N 1
ATOM 736 C CA . SER A 1 95 ? 14.440 -0.283 0.106 1.00 82.44 95 SER A CA 1
ATOM 737 C C . SER A 1 95 ? 15.751 0.052 -0.613 1.00 82.44 95 SER A C 1
ATOM 739 O O . SER A 1 95 ? 15.744 0.432 -1.787 1.00 82.44 95 SER A O 1
ATOM 741 N N . GLU A 1 96 ? 16.895 -0.107 0.057 1.00 87.56 96 GLU A N 1
ATOM 742 C CA . GLU A 1 96 ? 18.205 0.152 -0.563 1.00 87.56 96 GLU A CA 1
ATOM 743 C C . GLU A 1 96 ? 18.397 -0.654 -1.861 1.00 87.56 96 GLU A C 1
ATOM 745 O O . GLU A 1 96 ? 18.922 -0.132 -2.846 1.00 87.56 96 GLU A O 1
ATOM 750 N N . GLU A 1 97 ? 17.885 -1.889 -1.909 1.00 88.31 97 GLU A N 1
ATOM 751 C CA . GLU A 1 97 ? 17.845 -2.697 -3.133 1.00 88.31 97 GLU A CA 1
ATOM 752 C C . GLU A 1 97 ? 16.991 -2.050 -4.230 1.00 88.31 97 GLU A C 1
ATOM 754 O O . GLU A 1 97 ? 17.446 -1.937 -5.371 1.00 88.31 97 GLU A O 1
ATOM 759 N N . ALA A 1 98 ? 15.785 -1.569 -3.905 1.00 88.88 98 ALA A N 1
ATOM 760 C CA . ALA A 1 98 ? 14.931 -0.877 -4.868 1.00 88.88 98 ALA A CA 1
ATOM 761 C C . ALA A 1 98 ? 15.626 0.373 -5.429 1.00 88.88 98 ALA A C 1
ATOM 763 O O . ALA A 1 98 ? 15.565 0.627 -6.636 1.00 88.88 98 ALA A O 1
ATOM 764 N N . VAL A 1 99 ? 16.340 1.125 -4.585 1.00 91.69 99 VAL A N 1
ATOM 765 C CA . VAL A 1 99 ? 17.149 2.276 -5.012 1.00 91.69 99 VAL A CA 1
ATOM 766 C C . VAL A 1 99 ? 18.291 1.840 -5.934 1.00 91.69 99 VAL A C 1
ATOM 768 O O . VAL A 1 99 ? 18.509 2.483 -6.961 1.00 91.69 99 VAL A O 1
ATOM 771 N N . GLY A 1 100 ? 18.983 0.742 -5.625 1.00 93.12 100 GLY A N 1
ATOM 772 C CA . GLY A 1 100 ? 20.059 0.199 -6.460 1.00 93.12 100 GLY A CA 1
ATOM 773 C C . GLY A 1 100 ? 19.588 -0.177 -7.867 1.00 93.12 100 GLY A C 1
ATOM 774 O O . GLY A 1 100 ? 20.193 0.234 -8.861 1.00 93.12 100 GLY A O 1
ATOM 775 N N . HIS A 1 101 ? 18.462 -0.888 -7.965 1.00 93.75 101 HIS A N 1
ATOM 776 C CA . HIS A 1 101 ? 17.837 -1.225 -9.247 1.00 93.75 101 HIS A CA 1
ATOM 777 C C . HIS A 1 101 ? 17.410 0.025 -10.031 1.00 93.75 101 HIS A C 1
ATOM 779 O O . HIS A 1 101 ? 17.667 0.118 -11.233 1.00 93.75 101 HIS A O 1
ATOM 785 N N . PHE A 1 102 ? 16.846 1.027 -9.348 1.00 94.62 102 PHE A N 1
ATOM 786 C CA . PHE A 1 102 ? 16.485 2.305 -9.962 1.00 94.62 102 PHE A CA 1
ATOM 787 C C . PHE A 1 102 ? 17.699 3.052 -10.531 1.00 94.62 102 PHE A C 1
ATOM 789 O O . PHE A 1 102 ? 17.651 3.506 -11.672 1.00 94.62 102 PHE A O 1
ATOM 796 N N . LEU A 1 103 ? 18.795 3.167 -9.772 1.00 94.94 103 LEU A N 1
ATOM 797 C CA . LEU A 1 103 ? 20.003 3.865 -10.224 1.00 94.94 103 LEU A CA 1
ATOM 798 C C . LEU A 1 103 ? 20.610 3.198 -11.461 1.00 94.94 103 LEU A C 1
ATOM 800 O O . LEU A 1 103 ? 20.989 3.889 -12.405 1.00 94.94 103 LEU A O 1
ATOM 804 N N . ARG A 1 104 ? 20.630 1.861 -11.488 1.00 93.75 104 ARG A N 1
ATOM 805 C CA . ARG A 1 104 ? 21.073 1.096 -12.656 1.00 93.75 104 ARG A CA 1
ATOM 806 C C . ARG A 1 104 ? 20.176 1.343 -13.869 1.00 93.75 104 ARG A C 1
ATOM 808 O O . ARG A 1 104 ? 20.685 1.573 -14.962 1.00 93.75 104 ARG A O 1
ATOM 815 N N . GLY A 1 105 ? 18.856 1.313 -13.680 1.00 94.56 105 GLY A N 1
ATOM 816 C CA . GLY A 1 105 ? 17.892 1.599 -14.743 1.00 94.56 105 GLY A CA 1
ATOM 817 C C . GLY A 1 105 ? 18.045 3.011 -15.304 1.00 94.56 105 GLY A C 1
ATOM 818 O O . GLY A 1 105 ? 18.086 3.192 -16.516 1.00 94.56 105 GLY A O 1
ATOM 819 N N . LYS A 1 106 ? 18.234 4.002 -14.428 1.00 95.06 106 LYS A N 1
ATOM 820 C CA . LYS A 1 106 ? 18.516 5.387 -14.811 1.00 95.06 106 LYS A CA 1
ATOM 821 C C . LYS A 1 106 ? 19.791 5.508 -15.653 1.00 95.06 106 LYS A C 1
ATOM 823 O O . LYS A 1 106 ? 19.757 6.137 -16.703 1.00 95.06 106 LYS A O 1
ATOM 828 N N . GLU A 1 107 ? 20.898 4.908 -15.217 1.00 95.44 107 GLU A N 1
ATOM 829 C CA . GLU A 1 107 ? 22.171 4.974 -15.949 1.00 95.44 107 GLU A CA 1
ATOM 830 C C . GLU A 1 107 ? 22.055 4.343 -17.348 1.00 95.44 107 GLU A C 1
ATOM 832 O O . GLU A 1 107 ? 22.587 4.871 -18.324 1.00 95.44 107 GLU A O 1
ATOM 837 N N . LEU A 1 108 ? 21.330 3.228 -17.461 1.00 93.69 108 LEU A N 1
ATOM 838 C CA . LEU A 1 108 ? 21.067 2.563 -18.739 1.00 93.69 108 LEU A CA 1
ATOM 839 C C . LEU A 1 108 ? 20.162 3.402 -19.648 1.00 93.69 108 LEU A C 1
ATOM 841 O O . LEU A 1 108 ? 20.425 3.499 -20.844 1.00 93.69 108 LEU A O 1
ATOM 845 N N . ALA A 1 109 ? 19.144 4.057 -19.085 1.00 92.25 109 ALA A N 1
ATOM 846 C CA . ALA A 1 109 ? 18.277 4.969 -19.825 1.00 92.25 109 ALA A CA 1
ATOM 847 C C . ALA A 1 109 ? 19.060 6.170 -20.378 1.00 92.25 109 ALA A C 1
ATOM 849 O O . ALA A 1 109 ? 18.877 6.541 -21.534 1.00 92.25 109 ALA A O 1
ATOM 850 N N . GLU A 1 110 ? 19.973 6.740 -19.585 1.00 92.38 110 GLU A N 1
ATOM 851 C CA . GLU A 1 110 ? 20.859 7.833 -20.012 1.00 92.38 110 GLU A CA 1
ATOM 852 C C . GLU A 1 110 ? 21.861 7.390 -21.093 1.00 92.38 110 GLU A C 1
ATOM 854 O O . GLU A 1 110 ? 22.230 8.184 -21.957 1.00 92.38 110 GLU A O 1
ATOM 859 N N . LYS A 1 111 ? 22.271 6.115 -21.084 1.00 92.81 111 LYS A N 1
ATOM 860 C CA . LYS A 1 111 ? 23.100 5.503 -22.137 1.00 92.81 111 LYS A CA 1
ATOM 861 C C . LYS A 1 111 ? 22.323 5.168 -23.418 1.00 92.81 111 LYS A C 1
ATOM 863 O O . LYS A 1 111 ? 22.952 4.883 -24.433 1.00 92.81 111 LYS A O 1
ATOM 868 N N . GLY A 1 112 ? 20.989 5.235 -23.389 1.00 90.88 112 GLY A N 1
ATOM 869 C CA . GLY A 1 112 ? 20.107 4.885 -24.509 1.00 90.88 112 GLY A CA 1
ATOM 870 C C . GLY A 1 112 ? 19.733 3.400 -24.584 1.00 90.88 112 GLY A C 1
ATOM 871 O O . GLY A 1 112 ? 19.024 2.989 -25.501 1.00 90.88 112 GLY A O 1
ATOM 872 N N . ASP A 1 113 ? 20.149 2.589 -23.607 1.00 93.75 113 ASP A N 1
ATOM 873 C CA . ASP A 1 113 ? 19.842 1.157 -23.522 1.00 93.75 113 ASP A CA 1
ATOM 874 C C . ASP A 1 113 ? 18.460 0.931 -22.879 1.00 93.75 113 ASP A C 1
ATOM 876 O O . ASP A 1 113 ? 18.320 0.262 -21.850 1.00 93.75 113 ASP A O 1
ATOM 880 N N . HIS A 1 114 ? 17.413 1.505 -23.481 1.00 91.88 114 HIS A N 1
ATOM 881 C CA . HIS A 1 114 ? 16.062 1.555 -22.905 1.00 91.88 114 HIS A CA 1
ATOM 882 C C . HIS A 1 114 ? 15.474 0.174 -22.578 1.00 91.88 114 HIS A C 1
ATOM 884 O O . HIS A 1 114 ? 14.806 0.021 -21.560 1.00 91.88 114 HIS A O 1
ATOM 890 N N . ALA A 1 115 ? 15.778 -0.861 -23.369 1.00 92.88 115 ALA A N 1
ATOM 891 C CA . ALA A 1 115 ? 15.299 -2.221 -23.106 1.00 92.88 115 ALA A CA 1
ATOM 892 C C . ALA A 1 115 ? 15.811 -2.779 -21.763 1.00 92.88 115 ALA A C 1
ATOM 894 O O . ALA A 1 115 ? 15.036 -3.317 -20.976 1.00 92.88 115 ALA A O 1
ATOM 895 N N . ILE A 1 116 ? 17.104 -2.597 -21.470 1.00 93.75 116 ILE A N 1
ATOM 896 C CA . ILE A 1 116 ? 17.726 -3.073 -20.223 1.00 93.75 116 ILE A CA 1
ATOM 897 C C . ILE A 1 116 ? 17.362 -2.134 -19.062 1.00 93.75 116 ILE A C 1
ATOM 899 O O . ILE A 1 116 ? 17.201 -2.571 -17.920 1.00 93.75 116 ILE A O 1
ATOM 903 N N . ALA A 1 117 ? 17.186 -0.840 -19.348 1.00 93.94 117 ALA A N 1
ATOM 904 C CA . ALA A 1 117 ? 16.703 0.132 -18.376 1.00 93.94 117 ALA A CA 1
ATOM 905 C C . ALA A 1 117 ? 15.316 -0.244 -17.835 1.00 93.94 117 ALA A C 1
ATOM 907 O O . ALA A 1 117 ? 15.123 -0.249 -16.620 1.00 93.94 117 ALA A O 1
ATOM 908 N N . ILE A 1 118 ? 14.380 -0.622 -18.715 1.00 95.00 118 ILE A N 1
ATOM 909 C CA . ILE A 1 118 ? 13.027 -1.052 -18.333 1.00 95.00 118 ILE A CA 1
ATOM 910 C C . ILE A 1 118 ? 13.085 -2.261 -17.393 1.00 95.00 118 ILE A C 1
ATOM 912 O O . ILE A 1 118 ? 12.413 -2.250 -16.364 1.00 95.00 118 ILE A O 1
ATOM 916 N N . GLU A 1 119 ? 13.912 -3.271 -17.680 1.00 95.19 119 GLU A N 1
ATOM 917 C CA . GLU A 1 119 ? 14.056 -4.445 -16.803 1.00 95.19 119 GLU A CA 1
ATOM 918 C C . GLU A 1 119 ? 14.511 -4.057 -15.388 1.00 95.19 119 GLU A C 1
ATOM 920 O O . GLU A 1 119 ? 13.921 -4.494 -14.397 1.00 95.19 119 GLU A O 1
ATOM 925 N N . ALA A 1 120 ? 15.523 -3.193 -15.279 1.00 93.81 120 ALA A N 1
ATOM 926 C CA . ALA A 1 120 ? 16.029 -2.729 -13.990 1.00 93.81 120 ALA A CA 1
ATOM 927 C C . ALA A 1 120 ? 15.003 -1.861 -13.234 1.00 93.81 120 ALA A C 1
ATOM 929 O O . ALA A 1 120 ? 14.855 -1.984 -12.017 1.00 93.81 120 ALA A O 1
ATOM 930 N N . LEU A 1 121 ? 14.245 -1.019 -13.940 1.00 93.62 121 LEU A N 1
ATOM 931 C CA . LEU A 1 121 ? 13.185 -0.198 -13.346 1.00 93.62 121 LEU A CA 1
ATOM 932 C C . LEU A 1 121 ? 12.007 -1.053 -12.860 1.00 93.62 121 LEU A C 1
ATOM 934 O O . LEU A 1 121 ? 11.480 -0.806 -11.775 1.00 93.62 121 LEU A O 1
ATOM 938 N N . LEU A 1 122 ? 11.644 -2.108 -13.594 1.00 94.44 122 LEU A N 1
ATOM 939 C CA . LEU A 1 122 ? 10.633 -3.073 -13.159 1.00 94.44 122 LEU A CA 1
ATOM 940 C C . LEU A 1 122 ? 11.067 -3.833 -11.902 1.00 94.44 122 LEU A C 1
ATOM 942 O O . LEU A 1 122 ? 10.243 -4.036 -11.016 1.00 94.44 122 LEU A O 1
ATOM 946 N N . GLN A 1 123 ? 12.345 -4.205 -11.776 1.00 94.12 123 GLN A N 1
ATOM 947 C CA . GLN A 1 123 ? 12.872 -4.811 -10.543 1.00 94.12 123 GLN A CA 1
ATOM 948 C C . GLN A 1 123 ? 12.745 -3.861 -9.343 1.00 94.12 123 GLN A C 1
ATOM 950 O O . GLN A 1 123 ? 12.347 -4.282 -8.259 1.00 94.12 123 GLN A O 1
ATOM 955 N N . SER A 1 124 ? 13.005 -2.567 -9.545 1.00 92.56 124 SER A N 1
ATOM 956 C CA . SER A 1 124 ? 12.799 -1.544 -8.513 1.00 92.56 124 SER A CA 1
ATOM 957 C C . SER A 1 124 ? 11.327 -1.449 -8.084 1.00 92.56 124 SER A C 1
ATOM 959 O O . SER A 1 124 ? 11.024 -1.467 -6.890 1.00 92.56 124 SER A O 1
ATOM 961 N N . LEU A 1 125 ? 10.400 -1.439 -9.048 1.00 91.88 125 LEU A N 1
ATOM 962 C CA . LEU A 1 125 ? 8.956 -1.377 -8.794 1.00 91.88 125 LEU A CA 1
ATOM 963 C C . LEU A 1 125 ? 8.382 -2.679 -8.214 1.00 91.88 125 LEU A C 1
ATOM 965 O O . LEU A 1 125 ? 7.394 -2.633 -7.490 1.00 91.88 125 LEU A O 1
ATOM 969 N N . GLN A 1 126 ? 8.993 -3.838 -8.467 1.00 91.94 126 GLN A N 1
ATOM 970 C CA . GLN A 1 126 ? 8.618 -5.083 -7.784 1.00 91.94 126 GLN A CA 1
ATOM 971 C C . GLN A 1 126 ? 8.910 -5.016 -6.282 1.00 91.94 126 GLN A C 1
ATOM 973 O O . GLN A 1 126 ? 8.117 -5.505 -5.480 1.00 91.94 126 GLN A O 1
ATOM 978 N N . LEU A 1 127 ? 10.031 -4.397 -5.903 1.00 88.06 127 LEU A N 1
ATOM 979 C CA . LEU A 1 127 ? 10.430 -4.226 -4.506 1.00 88.06 127 LEU A CA 1
ATOM 980 C C . LEU A 1 127 ? 9.667 -3.086 -3.824 1.00 88.06 127 LEU A C 1
ATOM 982 O O . LEU A 1 127 ? 9.323 -3.170 -2.646 1.00 88.06 127 LEU A O 1
ATOM 986 N N . THR A 1 128 ? 9.401 -1.998 -4.546 1.00 87.56 128 THR A N 1
ATOM 987 C CA . THR A 1 128 ? 8.640 -0.851 -4.043 1.00 87.56 128 THR A CA 1
ATOM 988 C C . THR A 1 128 ? 7.663 -0.365 -5.119 1.00 87.56 128 THR A C 1
ATOM 990 O O . THR A 1 128 ? 7.990 0.541 -5.887 1.00 87.56 128 THR A O 1
ATOM 993 N N . PRO A 1 129 ? 6.437 -0.928 -5.166 1.00 86.94 129 PRO A N 1
ATOM 994 C CA . PRO A 1 129 ? 5.437 -0.591 -6.187 1.00 86.94 129 PRO A CA 1
ATOM 995 C C . PRO A 1 129 ? 5.011 0.877 -6.203 1.00 86.94 129 PRO A C 1
ATOM 997 O O . PRO A 1 129 ? 4.527 1.369 -7.214 1.00 86.94 129 PRO A O 1
ATOM 1000 N N . THR A 1 130 ? 5.200 1.585 -5.091 1.00 85.31 130 THR A N 1
ATOM 1001 C CA . THR A 1 130 ? 4.875 3.007 -4.930 1.00 85.31 130 THR A CA 1
ATOM 1002 C C . THR A 1 130 ? 6.059 3.927 -5.245 1.00 85.31 130 THR A C 1
ATOM 1004 O O . THR A 1 130 ? 6.042 5.101 -4.875 1.00 85.31 130 THR A O 1
ATOM 1007 N N . TYR A 1 131 ? 7.131 3.424 -5.873 1.00 88.19 131 TYR A N 1
ATOM 1008 C CA . TYR A 1 131 ? 8.316 4.234 -6.139 1.00 88.19 131 TYR A CA 1
ATOM 1009 C C . TYR A 1 131 ? 8.134 5.136 -7.370 1.00 88.19 131 TYR A C 1
ATOM 1011 O O . TYR A 1 131 ? 8.560 4.815 -8.480 1.00 88.19 131 TYR A O 1
ATOM 1019 N N . GLU A 1 132 ? 7.552 6.317 -7.144 1.00 89.31 132 GLU A N 1
ATOM 1020 C CA . GLU A 1 132 ? 7.197 7.308 -8.177 1.00 89.31 132 GLU A CA 1
ATOM 1021 C C . GLU A 1 132 ? 8.346 7.626 -9.154 1.00 89.31 132 GLU A C 1
ATOM 1023 O O . GLU A 1 132 ? 8.129 7.750 -10.359 1.00 89.31 132 GLU A O 1
ATOM 1028 N N . LYS A 1 133 ? 9.594 7.713 -8.663 1.00 89.88 133 LYS A N 1
ATOM 1029 C CA . LYS A 1 133 ? 10.760 8.009 -9.516 1.00 89.88 133 LYS A CA 1
ATOM 1030 C C . LYS A 1 133 ? 11.045 6.888 -10.514 1.00 89.88 133 LYS A C 1
ATOM 1032 O O . LYS A 1 133 ? 11.370 7.178 -11.662 1.00 89.88 133 LYS A O 1
ATOM 1037 N N . ALA A 1 134 ? 10.943 5.628 -10.085 1.00 90.94 134 ALA A N 1
ATOM 1038 C CA . ALA A 1 134 ? 11.167 4.486 -10.965 1.00 90.94 134 ALA A CA 1
ATOM 1039 C C . ALA A 1 134 ? 10.068 4.388 -12.030 1.00 90.94 134 ALA A C 1
ATOM 1041 O O . ALA A 1 134 ? 10.371 4.127 -13.191 1.00 90.94 134 ALA A O 1
ATOM 1042 N N . GLN A 1 135 ? 8.822 4.693 -11.662 1.00 91.25 135 GLN A N 1
ATOM 1043 C CA . GLN A 1 135 ? 7.706 4.729 -12.603 1.00 91.25 135 GLN A CA 1
ATOM 1044 C C . GLN A 1 135 ? 7.869 5.831 -13.660 1.00 91.25 135 GLN A C 1
ATOM 1046 O O . GLN A 1 135 ? 7.749 5.549 -14.848 1.00 91.25 135 GLN A O 1
ATOM 1051 N N . ALA A 1 136 ? 8.243 7.048 -13.255 1.00 92.25 136 ALA A N 1
ATOM 1052 C CA . ALA A 1 136 ? 8.481 8.148 -14.193 1.00 92.25 136 ALA A CA 1
ATOM 1053 C C . ALA A 1 136 ? 9.598 7.833 -15.209 1.00 92.25 136 ALA A C 1
ATOM 1055 O O . ALA A 1 136 ? 9.482 8.154 -16.389 1.00 92.25 136 ALA A O 1
ATOM 1056 N N . TYR A 1 137 ? 10.679 7.176 -14.771 1.00 91.12 137 TYR A N 1
ATOM 1057 C CA . TYR A 1 137 ? 11.754 6.749 -15.676 1.00 91.12 137 TYR A CA 1
ATOM 1058 C C . TYR A 1 137 ? 11.341 5.598 -16.593 1.00 91.12 137 TYR A C 1
ATOM 1060 O O . TYR A 1 137 ? 11.834 5.510 -17.716 1.00 91.12 137 TYR A O 1
ATOM 1068 N N . LEU A 1 138 ? 10.452 4.719 -16.130 1.00 92.88 138 LEU A N 1
ATOM 1069 C CA . LEU A 1 138 ? 9.936 3.632 -16.950 1.00 92.88 138 LEU A CA 1
ATOM 1070 C C . LEU A 1 138 ? 9.067 4.188 -18.078 1.00 92.88 138 LEU A C 1
ATOM 1072 O O . LEU A 1 138 ? 9.269 3.811 -19.224 1.00 92.88 138 LEU A O 1
ATOM 1076 N N . GLU A 1 139 ? 8.189 5.145 -17.773 1.00 92.44 139 GLU A N 1
ATOM 1077 C CA . GLU A 1 139 ? 7.387 5.864 -18.771 1.00 92.44 139 GLU A CA 1
ATOM 1078 C C . GLU A 1 139 ? 8.249 6.636 -19.777 1.00 92.44 139 GLU A C 1
ATOM 1080 O O . GLU A 1 139 ? 7.904 6.694 -20.950 1.00 92.44 139 GLU A O 1
ATOM 1085 N N . PHE A 1 140 ? 9.392 7.182 -19.350 1.00 90.81 140 PHE A N 1
ATOM 1086 C CA . PHE A 1 140 ? 10.352 7.824 -20.254 1.00 90.81 140 PHE A CA 1
ATOM 1087 C C . PHE A 1 140 ? 11.029 6.843 -21.230 1.00 90.81 140 PHE A C 1
ATOM 1089 O O . PHE A 1 140 ? 11.429 7.248 -22.317 1.00 90.81 140 PHE A O 1
ATOM 1096 N N . CYS A 1 141 ? 11.199 5.575 -20.843 1.00 88.06 141 CYS A N 1
ATOM 1097 C CA . CYS A 1 141 ? 11.884 4.569 -21.663 1.00 88.06 141 CYS A CA 1
ATOM 1098 C C . CYS A 1 141 ? 10.962 3.819 -22.642 1.00 88.06 141 CYS A C 1
ATOM 1100 O O . CYS A 1 141 ? 11.481 3.049 -23.453 1.00 88.06 141 CYS A O 1
ATOM 1102 N N . LEU A 1 142 ? 9.638 3.988 -22.531 1.00 87.62 142 LEU A N 1
ATOM 1103 C CA . LEU A 1 142 ? 8.619 3.385 -23.406 1.00 87.62 142 LEU A CA 1
ATOM 1104 C C . LEU A 1 142 ? 8.410 4.206 -24.685 1.00 87.62 142 LEU A C 1
ATOM 1106 O O . LEU A 1 142 ? 8.233 3.564 -25.746 1.00 87.62 142 LEU A O 1
#

Mean predicted aligned error: 16.26 Å

Radius of gyration: 24.38 Å; Cα contacts (8 Å, |Δi|>4): 170; chains: 1; bounding box: 44×62×78 Å

Foldseek 3Di:
DDDDDDPPPPPPPPPPPPPPQDAFPQPRHGAPAWWAAPPVRDIGHLVVCLLCLLAQCADPPPRHRRLVGRPDPVSNVSSVVDDNDPPPRPQPPQDPQLVVLQVVLVVCVVVVVLVVSLVSLVVSCVRPVNPPSSVVSNVVSD

pLDDT: mean 77.67, std 16.73, range [39.5, 95.44]

Sequence (142 aa):
MVPSNPPSTAQITFRTTVSENIEDPVSGGLMTRAVTLFPCGHTFNEDTVIQCLARNKLCPLDRTLIERHAPNYTVRQLAETAESHPLEEIKREPSEEAVGHFLRGKELAEKGDHAIAIEALLQSLQLTPTYEKAQAYLEFCL